Protein AF-A0A6S7F8R8-F1 (afdb_monomer)

Foldseek 3Di:
DDDDDDDDDDDDDDDDDDPPPPDPDDPVRVVVVVVVCVVVQCDDDDPPDPDGDDDDDDDDDDPVNVVVVVVVCVVVQCDDDDPPCPPGDDDDDPDQDPLLVVLLVVLCVVLVVVVQVPDPDDHDCPDPSNVSSVVSSVVCCPDVNSVVSSCVSVVND

Mean predicted aligned error: 18.73 Å

Solvent-accessible surface area (backbone atoms only — not comparable to full-atom values): 9993 Å² total; per-residue (Å²): 142,86,83,90,86,85,90,83,88,82,86,89,80,92,74,83,84,72,84,78,74,74,72,83,76,50,74,67,56,52,50,52,51,49,53,50,34,46,75,67,46,62,52,74,70,83,93,54,74,82,72,46,75,69,75,82,72,75,82,69,84,49,72,65,60,52,51,54,51,51,52,52,35,49,75,70,44,65,58,60,84,59,89,83,42,67,74,43,74,69,80,78,68,88,68,79,50,75,34,53,52,52,27,53,49,53,43,35,49,73,33,48,50,56,68,54,52,66,72,94,53,83,57,61,72,83,39,70,69,43,47,53,27,51,49,48,28,52,54,38,62,77,36,72,59,32,54,54,38,32,31,54,59,66,70,58,125

Radius of gyration: 32.41 Å; Cα contacts (8 Å, |Δi|>4): 76; chains: 1; bounding box: 80×55×67 Å

Organism: NCBI:txid217204

pLDDT: mean 79.44, std 18.04, range [30.17, 98.0]

Secondary structure (DSSP, 8-state):
--------------------------HHHHHHHHHHHHHTT-S--TTS-SSP--SPPPPPPPHHHHHHHHHHHHHTT----STTSPSP------PPPHHHHHHHHHHHHHTTHHHHT-SSPPP-TTSHHHHHHHHHHHHHHTSHHHHHHHHHHTT--

InterPro domains:
  IPR025421 Protein of unknown function DUF4148 [PF13663] (1-51)
  IPR025421 Protein of unknown function DUF4148 [PF13663] (59-87)

Structure (mmCIF, N/CA/C/O backbone):
data_AF-A0A6S7F8R8-F1
#
_entry.id   AF-A0A6S7F8R8-F1
#
loop_
_atom_site.group_PDB
_atom_site.id
_atom_site.type_symbol
_atom_site.label_atom_id
_atom_site.label_alt_id
_atom_site.label_comp_id
_atom_site.label_asym_id
_atom_site.label_entity_id
_atom_site.label_seq_id
_atom_site.pdbx_PDB_ins_code
_atom_site.Cartn_x
_atom_site.Cartn_y
_atom_site.Cartn_z
_atom_site.occupancy
_atom_site.B_iso_or_equiv
_atom_site.auth_seq_id
_atom_site.auth_comp_id
_atom_site.auth_asym_id
_atom_site.auth_atom_id
_atom_site.pdbx_PDB_model_num
ATOM 1 N N . MET A 1 1 ? 58.658 7.880 16.391 1.00 43.16 1 MET A N 1
ATOM 2 C CA . MET A 1 1 ? 58.075 7.517 15.082 1.00 43.16 1 MET A CA 1
ATOM 3 C C . MET A 1 1 ? 56.921 6.557 15.313 1.00 43.16 1 MET A C 1
ATOM 5 O O . MET A 1 1 ? 57.177 5.471 15.806 1.00 43.16 1 MET A O 1
ATOM 9 N N . ASN A 1 2 ? 55.680 6.986 15.053 1.00 30.17 2 ASN A N 1
ATOM 10 C CA . ASN A 1 2 ? 54.626 6.251 14.328 1.00 30.17 2 ASN A CA 1
ATOM 11 C C . ASN A 1 2 ? 53.300 7.034 14.360 1.00 30.17 2 ASN A C 1
ATOM 13 O O . ASN A 1 2 ? 53.092 7.882 15.219 1.00 30.17 2 ASN A O 1
ATOM 17 N N . ARG A 1 3 ? 52.506 6.843 13.304 1.00 38.03 3 ARG A N 1
ATOM 18 C CA . ARG A 1 3 ? 51.721 7.863 12.591 1.00 38.03 3 ARG A CA 1
ATOM 19 C C . ARG A 1 3 ? 50.248 7.975 13.019 1.00 38.03 3 ARG A C 1
ATOM 21 O O . ARG A 1 3 ? 49.644 7.005 13.455 1.00 38.03 3 ARG A O 1
ATOM 28 N N . LEU A 1 4 ? 49.712 9.181 12.794 1.00 43.19 4 LEU A N 1
ATOM 29 C CA . LEU A 1 4 ? 48.317 9.632 12.880 1.00 43.19 4 LEU A CA 1
ATOM 30 C C . LEU A 1 4 ? 47.308 8.738 12.143 1.00 43.19 4 LEU A C 1
ATOM 32 O O . LEU A 1 4 ? 47.563 8.327 11.011 1.00 43.19 4 LEU A O 1
ATOM 36 N N . THR A 1 5 ? 46.080 8.663 12.667 1.00 36.44 5 THR A N 1
ATOM 37 C CA . THR A 1 5 ? 44.859 8.797 11.846 1.00 36.44 5 THR A CA 1
ATOM 38 C C . THR A 1 5 ? 43.696 9.280 12.718 1.00 36.44 5 THR A C 1
ATOM 40 O O . THR A 1 5 ? 43.385 8.665 13.733 1.00 36.44 5 THR A O 1
ATOM 43 N N . LEU A 1 6 ? 43.081 10.405 12.345 1.00 39.31 6 LEU A N 1
ATOM 44 C CA . LEU A 1 6 ? 41.979 11.048 13.063 1.00 39.31 6 LEU A CA 1
ATOM 45 C C . LEU A 1 6 ? 40.748 11.004 12.150 1.00 39.31 6 LEU A C 1
ATOM 47 O O . LEU A 1 6 ? 40.767 11.551 11.050 1.00 39.31 6 LEU A O 1
ATOM 51 N N . LEU A 1 7 ? 39.719 10.282 12.594 1.00 40.94 7 LEU A N 1
ATOM 52 C CA . LEU A 1 7 ? 38.404 10.176 11.963 1.00 40.94 7 LEU A CA 1
ATOM 53 C C . LEU A 1 7 ? 37.567 11.391 12.362 1.00 40.94 7 LEU A C 1
ATOM 55 O O . LEU A 1 7 ? 37.342 11.600 13.553 1.00 40.94 7 LEU A O 1
ATOM 59 N N . ILE A 1 8 ? 37.059 12.150 11.390 1.00 41.06 8 ILE A N 1
ATOM 60 C CA . ILE A 1 8 ? 35.980 13.111 11.636 1.00 41.06 8 ILE A CA 1
ATOM 61 C C . ILE A 1 8 ? 34.822 12.825 10.681 1.00 41.06 8 ILE A C 1
ATOM 63 O O . ILE A 1 8 ? 34.968 12.764 9.463 1.00 41.06 8 ILE A O 1
ATOM 67 N N . LEU A 1 9 ? 33.682 12.617 11.327 1.00 44.72 9 LEU A N 1
ATOM 68 C CA . LEU A 1 9 ? 32.329 12.428 10.836 1.00 44.72 9 LEU A CA 1
ATOM 69 C C . LEU A 1 9 ? 31.712 13.790 10.455 1.00 44.72 9 LEU A C 1
ATOM 71 O O . LEU A 1 9 ? 31.823 14.729 11.238 1.00 44.72 9 LEU A O 1
ATOM 75 N N . ALA A 1 10 ? 30.994 13.891 9.335 1.00 41.66 10 ALA A N 1
ATOM 76 C CA . ALA A 1 10 ? 29.973 14.929 9.106 1.00 41.66 10 ALA A CA 1
ATOM 77 C C . ALA A 1 10 ? 29.017 14.428 8.006 1.00 41.66 10 ALA A C 1
ATOM 79 O O . ALA A 1 10 ? 29.446 14.176 6.886 1.00 41.66 10 ALA A O 1
ATOM 80 N N . VAL A 1 11 ? 27.818 13.947 8.354 1.00 41.78 11 VAL A N 1
ATOM 81 C CA . VAL A 1 11 ? 26.541 14.692 8.446 1.00 41.78 11 VAL A CA 1
ATOM 82 C C . VAL A 1 11 ? 26.151 15.354 7.121 1.00 41.78 11 VAL A C 1
ATOM 84 O O . VAL A 1 11 ? 26.699 16.375 6.721 1.00 41.78 11 VAL A O 1
ATOM 87 N N . SER A 1 12 ? 25.157 14.750 6.472 1.00 40.25 12 SER A N 1
ATOM 88 C CA . SER A 1 12 ? 24.544 15.196 5.223 1.00 40.25 12 SER A CA 1
ATOM 89 C C . SER A 1 12 ? 23.429 16.212 5.492 1.00 40.25 12 SER A C 1
ATOM 91 O O . SER A 1 12 ? 22.502 15.920 6.247 1.00 40.25 12 SER A O 1
ATOM 93 N N . VAL A 1 13 ? 23.468 17.363 4.818 1.00 48.53 13 VAL A N 1
ATOM 94 C CA . VAL A 1 13 ? 22.322 18.274 4.660 1.00 48.53 13 VAL A CA 1
ATOM 95 C C . VAL A 1 13 ? 21.875 18.213 3.200 1.00 48.53 13 VAL A C 1
ATOM 97 O O . VAL A 1 13 ? 22.684 18.387 2.291 1.00 48.53 13 VAL A O 1
ATOM 100 N N . ALA A 1 14 ? 20.592 17.927 2.976 1.00 55.06 14 ALA A N 1
ATOM 101 C CA . ALA A 1 14 ? 19.966 17.949 1.658 1.0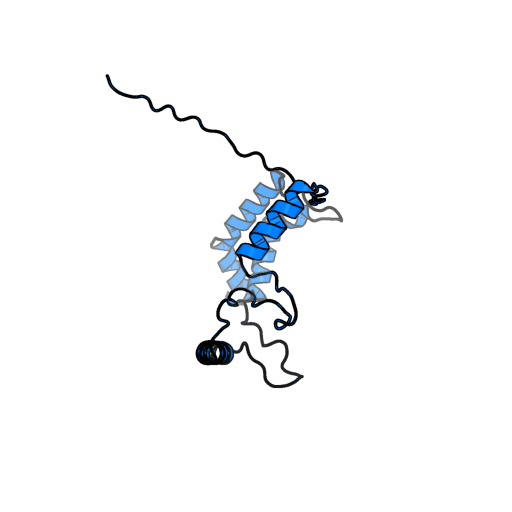0 55.06 14 ALA A CA 1
ATOM 102 C C . ALA A 1 14 ? 19.709 19.400 1.218 1.00 55.06 14 ALA A C 1
ATOM 104 O O . ALA A 1 14 ? 19.093 20.164 1.959 1.00 55.06 14 ALA A O 1
ATOM 105 N N . ALA A 1 15 ? 20.143 19.765 0.010 1.00 44.38 15 ALA A N 1
ATOM 106 C CA . ALA A 1 15 ? 19.847 21.052 -0.614 1.00 44.38 15 ALA A CA 1
ATOM 107 C C . ALA A 1 15 ? 19.152 20.838 -1.966 1.00 44.38 15 ALA A C 1
ATOM 109 O O . ALA A 1 15 ? 19.554 19.991 -2.764 1.00 44.38 15 ALA A O 1
ATOM 110 N N . ALA A 1 16 ? 18.082 21.605 -2.169 1.00 47.22 16 ALA A N 1
ATOM 111 C CA . ALA A 1 16 ? 17.273 21.685 -3.376 1.00 47.22 16 ALA A CA 1
ATOM 112 C C . ALA A 1 16 ? 18.129 21.855 -4.641 1.00 47.22 16 ALA A C 1
ATOM 114 O O . ALA A 1 16 ? 19.092 22.617 -4.636 1.00 47.22 16 ALA A O 1
ATOM 115 N N . ALA A 1 17 ? 17.759 21.171 -5.727 1.00 44.34 17 ALA A N 1
ATOM 116 C CA . ALA A 1 17 ? 18.412 21.331 -7.021 1.00 44.34 17 ALA A CA 1
ATOM 117 C C . ALA A 1 17 ? 18.083 22.720 -7.604 1.00 44.34 17 ALA A C 1
ATOM 119 O O . ALA A 1 17 ? 16.914 22.971 -7.914 1.00 44.34 17 ALA A O 1
ATOM 120 N N . PRO A 1 18 ? 19.059 23.630 -7.773 1.00 46.09 18 PRO A N 1
ATOM 121 C CA . PRO A 1 18 ? 18.832 24.827 -8.563 1.00 46.09 18 PRO A CA 1
ATOM 122 C C . PRO A 1 18 ? 18.714 24.428 -10.038 1.00 46.09 18 PRO A C 1
ATOM 124 O O . PRO A 1 18 ? 19.455 23.572 -10.527 1.00 46.09 18 PRO A O 1
ATOM 127 N N . ALA A 1 19 ? 17.792 25.063 -10.763 1.00 49.19 19 ALA A N 1
ATOM 128 C CA . ALA A 1 19 ? 17.838 25.075 -12.218 1.00 49.19 19 ALA A CA 1
ATOM 129 C C . ALA A 1 19 ? 19.204 25.645 -12.623 1.00 49.19 19 ALA A C 1
ATOM 131 O O . ALA A 1 19 ? 19.494 26.810 -12.353 1.00 49.19 19 ALA A O 1
ATOM 132 N N . VAL A 1 20 ? 20.060 24.801 -13.203 1.00 48.78 20 VAL A N 1
ATOM 133 C CA . VAL A 1 20 ? 21.398 25.186 -13.656 1.00 48.78 20 VAL A CA 1
ATOM 134 C C . VAL A 1 20 ? 21.227 26.126 -14.845 1.00 48.78 20 VAL A C 1
ATOM 136 O O . VAL A 1 20 ? 21.161 25.706 -15.997 1.00 48.78 20 VAL A O 1
ATOM 139 N N . GLN A 1 21 ? 21.122 27.420 -14.562 1.00 50.84 21 GLN A N 1
ATOM 140 C CA . GLN A 1 21 ? 21.523 28.441 -15.514 1.00 50.84 21 GLN A CA 1
ATOM 141 C C . GLN A 1 21 ? 23.027 28.250 -15.686 1.00 50.84 21 GLN A C 1
ATOM 143 O O . GLN A 1 21 ? 23.801 28.600 -14.799 1.00 50.84 21 GLN A O 1
ATOM 148 N N . ALA A 1 22 ? 23.432 27.578 -16.767 1.00 60.97 22 ALA A N 1
ATOM 149 C CA . ALA A 1 22 ? 24.843 27.410 -17.071 1.00 60.97 22 ALA A CA 1
ATOM 150 C C . ALA A 1 22 ? 25.466 28.807 -17.160 1.00 60.97 22 ALA A C 1
ATOM 152 O O . ALA A 1 22 ? 25.036 29.623 -17.978 1.00 60.97 22 ALA A O 1
ATOM 153 N N . GLU A 1 23 ? 26.427 29.094 -16.281 1.00 73.44 23 GLU A N 1
ATOM 154 C CA . GLU A 1 23 ? 27.176 30.346 -16.320 1.00 73.44 23 GLU A CA 1
ATOM 155 C C . GLU A 1 23 ? 27.721 30.569 -17.740 1.00 73.44 23 GLU A C 1
ATOM 157 O O . GLU A 1 23 ? 28.151 29.607 -18.394 1.00 73.44 23 GLU A O 1
ATOM 162 N N . PRO A 1 24 ? 27.691 31.809 -18.260 1.00 79.00 24 PRO A N 1
ATOM 163 C CA . PRO A 1 24 ? 28.190 32.079 -19.598 1.00 79.00 24 PRO A CA 1
ATOM 164 C C . PRO A 1 24 ? 29.679 31.723 -19.655 1.00 79.00 24 PRO A C 1
ATOM 166 O O . PRO A 1 24 ? 30.502 32.340 -18.977 1.00 79.00 24 PRO A O 1
ATOM 169 N N . LYS A 1 25 ? 30.020 30.715 -20.468 1.00 83.62 25 LYS A N 1
ATOM 170 C CA . LYS A 1 25 ? 31.404 30.264 -20.641 1.00 83.62 25 LYS A CA 1
ATOM 171 C C . LYS A 1 25 ? 32.279 31.435 -21.077 1.00 83.62 25 LYS A C 1
ATOM 173 O O . LYS A 1 25 ? 31.937 32.181 -21.999 1.00 83.62 25 LYS A O 1
ATOM 178 N N . THR A 1 26 ? 33.433 31.583 -20.438 1.00 90.06 26 THR A N 1
AT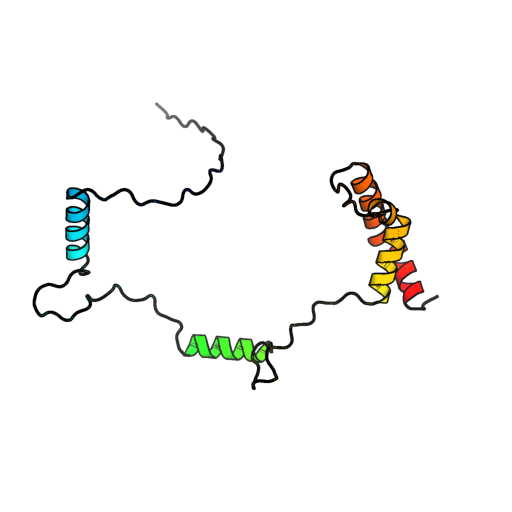OM 179 C CA . THR A 1 26 ? 34.408 32.596 -20.846 1.00 90.06 26 THR A CA 1
ATOM 180 C C . THR A 1 26 ? 35.040 32.204 -22.181 1.00 90.06 26 THR A C 1
ATOM 182 O O . THR A 1 26 ? 35.108 31.027 -22.540 1.00 90.06 26 THR A O 1
ATOM 185 N N . ARG A 1 27 ? 35.537 33.189 -22.941 1.00 87.94 27 ARG A N 1
ATOM 186 C CA . ARG A 1 27 ? 36.185 32.929 -24.240 1.00 87.94 27 ARG A CA 1
ATOM 187 C C . ARG A 1 27 ? 37.319 31.910 -24.134 1.00 87.94 27 ARG A C 1
ATOM 189 O O . ARG A 1 27 ? 37.458 31.069 -25.012 1.00 87.94 27 ARG A O 1
ATOM 196 N N . GLU A 1 28 ? 38.090 31.960 -23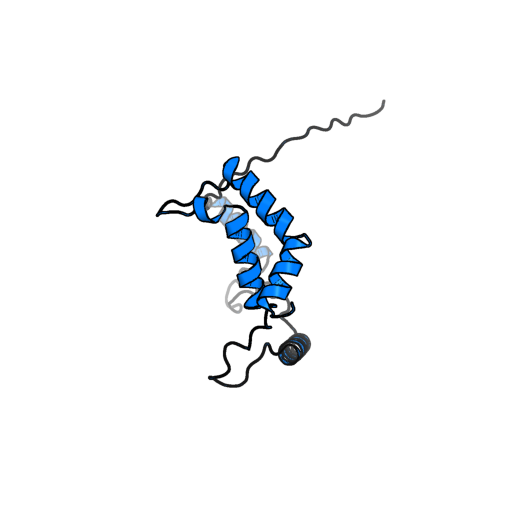.053 1.00 91.38 28 GLU A N 1
ATOM 197 C CA . GLU A 1 28 ? 39.178 31.010 -22.812 1.00 91.38 28 GLU A CA 1
ATOM 198 C C . GLU A 1 28 ? 38.660 29.588 -22.563 1.00 91.38 28 GLU A C 1
ATOM 200 O O . GLU A 1 28 ? 39.201 28.638 -23.122 1.00 91.38 28 GLU A O 1
ATOM 205 N N . GLN A 1 29 ? 37.556 29.425 -21.826 1.00 84.69 29 GLN A N 1
ATOM 206 C CA . GLN A 1 29 ? 36.928 28.113 -21.625 1.00 84.69 29 GLN A CA 1
ATOM 207 C C . GLN A 1 29 ? 36.425 27.513 -22.942 1.00 84.69 29 GLN A C 1
ATOM 209 O O . GLN A 1 29 ? 36.653 26.335 -23.204 1.00 84.69 29 GLN A O 1
ATOM 214 N N . VAL A 1 30 ? 35.805 28.330 -23.799 1.00 88.56 30 VAL A N 1
ATOM 215 C CA . VAL A 1 30 ? 35.335 27.887 -25.122 1.00 88.56 30 VAL A CA 1
ATOM 216 C C . VAL A 1 30 ? 36.505 27.456 -26.011 1.00 88.56 30 VAL A C 1
ATOM 218 O O . VAL A 1 30 ? 36.397 26.468 -26.732 1.00 88.56 30 VAL A O 1
ATOM 221 N N . ARG A 1 31 ? 37.646 28.156 -25.954 1.00 90.12 31 ARG A N 1
ATOM 222 C CA . ARG A 1 31 ? 38.854 27.773 -26.708 1.00 90.12 31 ARG A CA 1
ATOM 223 C C . ARG A 1 31 ? 39.430 26.453 -26.214 1.00 90.12 31 ARG A C 1
ATOM 225 O O . ARG A 1 31 ? 39.806 25.622 -27.035 1.00 90.12 31 ARG A O 1
ATOM 232 N N . LEU A 1 32 ? 39.462 26.251 -24.899 1.00 89.56 32 LEU A N 1
ATOM 233 C CA . LEU A 1 32 ? 39.948 25.010 -24.305 1.00 89.56 32 LEU A CA 1
ATOM 234 C C . LEU A 1 32 ? 39.070 23.817 -24.706 1.00 89.56 32 LEU A C 1
ATOM 236 O O . LEU A 1 32 ? 39.583 22.779 -25.110 1.00 89.56 32 LEU A O 1
ATOM 240 N N . GLU A 1 33 ? 37.751 23.987 -24.643 1.00 86.38 33 GLU A N 1
ATOM 241 C CA . GLU A 1 33 ? 36.773 22.975 -25.047 1.00 86.38 33 GLU A CA 1
ATOM 242 C C . GLU A 1 33 ? 36.856 22.671 -26.545 1.00 86.38 33 GLU A C 1
ATOM 244 O O . GLU A 1 33 ? 36.780 21.513 -26.951 1.00 86.38 33 GLU A O 1
ATOM 249 N N . LEU A 1 34 ? 37.081 23.693 -27.373 1.00 87.75 34 LEU A N 1
ATOM 250 C CA . LEU A 1 34 ? 37.282 23.508 -28.802 1.00 87.75 34 LEU A CA 1
ATOM 251 C C . LEU A 1 34 ? 38.552 22.690 -29.089 1.00 87.75 34 LEU A C 1
ATOM 253 O O . LEU A 1 34 ? 38.501 21.762 -29.889 1.00 87.75 34 LEU A O 1
ATOM 257 N N . GLU A 1 35 ? 39.675 22.986 -28.431 1.00 88.06 35 GLU A N 1
ATOM 258 C CA . GLU A 1 35 ? 40.906 22.187 -28.552 1.00 88.06 35 GLU A CA 1
ATOM 259 C C . GLU A 1 35 ? 40.717 20.748 -28.055 1.00 88.06 35 GLU A C 1
ATOM 261 O O . GLU A 1 35 ? 41.180 19.798 -28.687 1.00 88.06 35 GLU A O 1
ATOM 266 N N . GLN A 1 36 ? 39.969 20.556 -26.967 1.00 85.62 36 GLN A N 1
ATOM 267 C CA . GLN A 1 36 ? 39.598 19.225 -26.489 1.00 85.62 36 GLN A CA 1
ATOM 268 C C . GLN A 1 36 ? 38.750 18.464 -27.515 1.00 85.62 36 GLN A C 1
ATOM 270 O O . GLN A 1 36 ? 39.033 17.301 -27.792 1.00 85.62 36 GLN A O 1
ATOM 275 N N . ALA A 1 37 ? 37.748 19.109 -28.116 1.00 82.44 37 ALA A N 1
ATOM 276 C CA . ALA A 1 37 ? 36.873 18.495 -29.111 1.00 82.44 37 ALA A CA 1
ATOM 277 C C . ALA A 1 37 ? 37.621 18.133 -30.403 1.00 82.44 37 ALA A C 1
ATOM 279 O O . ALA A 1 37 ? 37.387 17.067 -30.973 1.00 82.44 37 ALA A O 1
ATOM 280 N N . LYS A 1 38 ? 38.563 18.982 -30.833 1.00 82.56 38 LYS A N 1
ATOM 281 C CA . LYS A 1 38 ? 39.464 18.704 -31.961 1.00 82.56 38 LYS A CA 1
ATOM 282 C C . LYS A 1 38 ? 40.347 17.488 -31.683 1.00 82.56 38 LYS A C 1
ATOM 284 O O . LYS A 1 38 ? 40.396 16.578 -32.504 1.00 82.56 38 LYS A O 1
ATOM 289 N N . ASN A 1 39 ? 40.972 17.426 -30.504 1.00 81.81 39 ASN A N 1
ATOM 290 C CA . ASN A 1 39 ? 41.771 16.268 -30.082 1.00 81.81 39 ASN A CA 1
ATOM 291 C C . ASN A 1 39 ? 40.931 14.990 -29.942 1.00 81.81 39 ASN A C 1
ATOM 293 O O . ASN A 1 39 ? 41.427 13.894 -30.186 1.00 81.81 39 ASN A O 1
ATOM 297 N N . ALA A 1 40 ? 39.656 15.124 -29.574 1.00 78.88 40 ALA A N 1
ATOM 298 C CA . ALA A 1 40 ? 38.709 14.018 -29.490 1.00 78.88 40 ALA A CA 1
ATOM 299 C C . ALA A 1 40 ? 38.143 13.580 -30.856 1.00 78.88 40 ALA A C 1
ATOM 301 O O . ALA A 1 40 ? 37.320 12.667 -30.896 1.00 78.88 40 ALA A O 1
ATOM 302 N N . GLY A 1 41 ? 38.536 14.222 -31.965 1.00 76.00 41 GLY A N 1
ATOM 303 C CA . GLY A 1 41 ? 38.018 13.919 -33.304 1.00 76.00 41 GLY A CA 1
ATOM 304 C C . GLY A 1 41 ? 36.542 14.288 -33.503 1.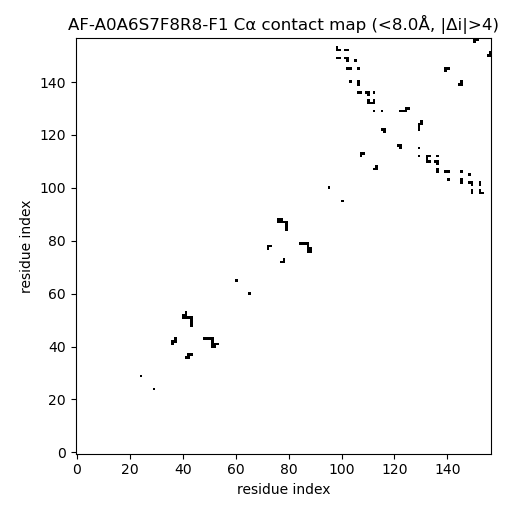00 76.00 41 GLY A C 1
ATOM 305 O O . GLY A 1 41 ? 35.917 13.838 -34.458 1.00 76.00 41 GLY A O 1
ATOM 306 N N . LEU A 1 42 ? 35.974 15.108 -32.612 1.00 76.62 42 LEU A N 1
ATOM 307 C CA . LEU A 1 42 ? 34.574 15.549 -32.652 1.00 76.62 42 LEU A CA 1
ATOM 308 C C . LEU A 1 42 ? 34.363 16.782 -33.547 1.00 76.62 42 LEU A C 1
ATOM 310 O O . LEU A 1 42 ? 33.237 17.252 -33.686 1.00 76.62 42 LEU A O 1
ATOM 314 N N . VAL A 1 43 ? 35.434 17.325 -34.130 1.00 73.62 43 VAL A N 1
ATOM 315 C CA . VAL A 1 43 ? 35.416 18.490 -35.024 1.00 73.62 43 VAL A CA 1
ATOM 316 C C . VAL A 1 43 ? 36.064 18.090 -36.347 1.00 73.62 43 VAL A C 1
ATOM 318 O O . VAL A 1 43 ? 37.218 17.666 -36.355 1.00 73.62 43 VAL A O 1
ATOM 321 N N . THR A 1 44 ? 35.338 18.224 -37.458 1.00 71.00 44 THR A N 1
ATOM 322 C CA . THR A 1 44 ? 35.874 18.018 -38.813 1.00 71.00 44 THR A CA 1
ATOM 323 C C . THR A 1 44 ? 36.372 19.337 -39.411 1.00 71.00 44 THR A C 1
ATOM 325 O O . THR A 1 44 ? 35.925 20.419 -39.023 1.00 71.00 44 THR A O 1
ATOM 328 N N . TYR A 1 45 ? 37.315 19.258 -40.354 1.00 72.44 45 TYR A N 1
ATOM 329 C CA . TYR A 1 45 ? 37.863 20.410 -41.077 1.00 72.44 45 TYR A CA 1
ATOM 330 C C . TYR A 1 45 ? 37.829 20.165 -42.590 1.00 72.44 45 TYR A C 1
ATOM 332 O O . TYR A 1 45 ? 38.134 19.064 -43.045 1.00 72.44 45 TYR A O 1
ATOM 340 N N . GLY A 1 46 ? 37.536 21.206 -43.374 1.00 71.62 46 GLY A N 1
ATOM 341 C CA . GLY A 1 46 ? 37.516 21.122 -44.841 1.00 71.62 46 GLY A CA 1
ATOM 342 C C . GLY A 1 46 ? 36.343 20.297 -45.387 1.00 71.62 46 GLY A C 1
ATOM 343 O O . GLY A 1 46 ? 35.274 20.281 -44.790 1.00 71.62 46 GLY A O 1
ATOM 344 N N . GLU A 1 47 ? 36.549 19.618 -46.520 1.00 63.69 47 GLU A N 1
ATOM 345 C CA . GLU A 1 47 ? 35.545 18.795 -47.233 1.00 63.69 47 GLU A CA 1
ATOM 346 C C . GLU A 1 47 ? 35.345 17.387 -46.627 1.00 63.69 47 GLU A C 1
ATOM 348 O O . GLU A 1 47 ? 34.780 16.505 -47.267 1.00 63.69 47 GLU A O 1
ATOM 353 N N . GLN A 1 48 ? 35.846 17.122 -45.415 1.00 65.00 48 GLN A N 1
ATOM 354 C CA . GLN A 1 48 ? 35.648 15.819 -44.773 1.00 65.00 48 GLN A CA 1
ATOM 355 C C . GLN A 1 48 ? 34.182 15.615 -44.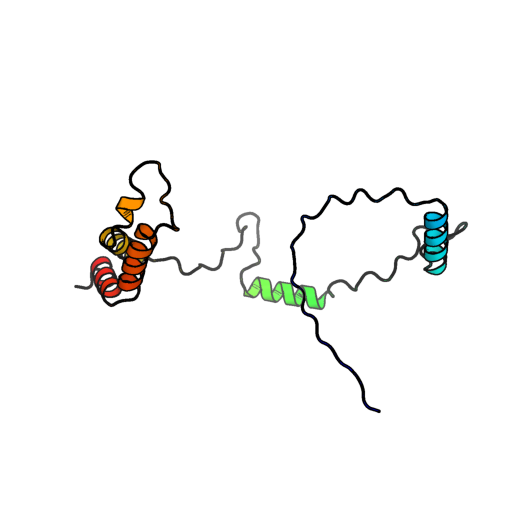365 1.00 65.00 48 GLN A C 1
ATOM 357 O O . GLN A 1 48 ? 33.537 16.550 -43.886 1.00 65.00 48 GLN A O 1
ATOM 362 N N . ASP A 1 49 ? 33.694 14.379 -44.532 1.00 67.75 49 ASP A N 1
ATOM 363 C CA . ASP A 1 49 ? 32.302 13.977 -44.311 1.00 67.75 49 ASP A CA 1
ATOM 364 C C . ASP A 1 49 ? 31.723 14.533 -43.000 1.00 67.75 49 ASP A C 1
ATOM 366 O O . ASP A 1 49 ? 32.255 14.328 -41.905 1.00 67.75 49 ASP A O 1
ATOM 370 N N . TYR A 1 50 ? 30.605 15.249 -43.129 1.00 59.81 50 TYR A N 1
ATOM 371 C CA . TYR A 1 50 ? 29.791 15.729 -42.019 1.00 59.81 50 TYR A CA 1
ATOM 372 C C . TYR A 1 50 ? 28.602 14.781 -41.830 1.00 59.81 50 TYR A C 1
ATOM 374 O O . TYR A 1 50 ? 27.911 14.482 -42.810 1.00 59.81 50 TYR A O 1
ATOM 382 N N . PRO A 1 51 ? 28.288 14.346 -40.595 1.00 63.69 51 PRO A N 1
ATOM 383 C CA . PRO A 1 51 ? 28.826 14.800 -39.303 1.00 63.69 51 PRO A CA 1
ATOM 384 C C . PRO A 1 51 ? 30.128 14.093 -38.855 1.00 63.69 51 PRO A C 1
ATOM 386 O O . PRO A 1 51 ? 30.426 13.008 -39.349 1.00 63.69 51 PRO A O 1
ATOM 389 N N . PRO A 1 52 ? 30.877 14.660 -37.876 1.00 65.31 52 PRO A N 1
ATOM 390 C CA . PRO A 1 52 ? 32.028 13.991 -37.254 1.00 65.31 52 PRO A CA 1
ATOM 391 C C . PRO A 1 52 ? 31.661 12.584 -36.776 1.00 65.31 52 PRO A C 1
ATOM 393 O O . PRO A 1 52 ? 30.554 12.369 -36.275 1.00 65.31 52 PRO A O 1
ATOM 396 N N . ALA A 1 53 ? 32.600 11.639 -36.878 1.00 66.19 53 ALA A N 1
ATOM 397 C CA . ALA A 1 53 ? 32.434 10.292 -36.346 1.00 66.19 53 ALA A CA 1
ATOM 398 C C . ALA A 1 53 ? 32.201 10.363 -34.827 1.00 66.19 53 ALA A C 1
ATOM 400 O O . ALA A 1 53 ? 33.123 10.531 -34.031 1.00 66.19 53 ALA A O 1
ATOM 401 N N . ILE A 1 54 ? 30.936 10.277 -34.425 1.00 63.25 54 ILE A N 1
ATOM 402 C CA . ILE A 1 54 ? 30.528 10.264 -33.023 1.00 63.25 54 ILE A CA 1
ATOM 403 C C . ILE A 1 54 ? 31.115 8.991 -32.395 1.00 63.25 54 ILE A C 1
ATOM 405 O O . ILE A 1 54 ? 31.074 7.926 -33.015 1.00 63.25 54 ILE A O 1
ATOM 409 N N . ALA A 1 55 ? 31.662 9.098 -31.177 1.00 62.47 55 ALA A N 1
ATOM 410 C CA . ALA A 1 55 ? 32.143 7.961 -30.386 1.00 62.47 55 ALA A CA 1
ATOM 411 C C . ALA A 1 55 ? 31.171 6.767 -30.486 1.00 62.47 55 ALA A C 1
ATOM 413 O O . ALA A 1 55 ? 29.957 6.998 -30.521 1.00 62.47 55 ALA A O 1
ATOM 414 N N . PRO A 1 56 ? 31.663 5.510 -30.531 1.00 59.44 56 PRO A N 1
ATOM 415 C CA . PRO A 1 56 ? 30.831 4.359 -30.854 1.00 59.44 56 PRO A CA 1
ATOM 416 C C . PRO A 1 56 ? 29.601 4.339 -29.952 1.00 59.44 56 PRO A C 1
ATOM 418 O O . PRO A 1 56 ? 29.701 4.236 -28.725 1.00 59.44 56 PRO A O 1
ATOM 421 N N . VAL A 1 57 ? 28.434 4.478 -30.585 1.00 63.56 57 VAL A N 1
ATOM 422 C CA . VAL A 1 57 ? 27.128 4.292 -29.959 1.00 63.56 57 VAL A CA 1
ATOM 423 C C . VAL A 1 57 ? 27.216 2.994 -29.168 1.00 63.56 57 VAL A C 1
ATOM 425 O O . VAL A 1 57 ? 27.632 1.972 -29.721 1.00 63.56 57 VAL A O 1
ATOM 428 N N . ARG A 1 58 ? 26.889 3.030 -27.867 1.00 67.56 58 ARG A N 1
ATOM 429 C CA . ARG A 1 58 ? 26.849 1.806 -27.052 1.00 67.56 58 ARG A CA 1
ATOM 430 C C . ARG A 1 58 ? 26.094 0.749 -27.856 1.00 67.56 58 ARG A C 1
ATOM 432 O O . ARG A 1 58 ? 25.019 1.085 -28.362 1.00 67.56 58 ARG A O 1
ATOM 439 N N . PRO A 1 59 ? 26.632 -0.472 -28.014 1.00 76.19 59 PRO A N 1
ATOM 440 C CA . PRO A 1 59 ? 25.979 -1.464 -28.846 1.00 76.19 59 PRO A CA 1
ATOM 441 C C . PRO A 1 59 ? 24.545 -1.633 -28.348 1.00 76.19 59 PRO A C 1
ATOM 443 O O . PRO A 1 59 ? 24.309 -1.915 -27.171 1.00 76.19 59 PRO A O 1
ATOM 446 N N . GLY A 1 60 ? 23.587 -1.368 -29.237 1.00 81.88 60 GLY A N 1
ATOM 447 C CA . GLY A 1 60 ? 22.180 -1.627 -28.968 1.00 81.88 60 GLY A CA 1
ATOM 448 C C . GLY A 1 60 ? 21.946 -3.121 -28.748 1.00 81.88 60 GLY A C 1
ATOM 449 O O . GLY A 1 60 ? 22.839 -3.948 -28.952 1.00 81.88 60 GLY A O 1
ATOM 450 N N . LYS A 1 61 ? 20.724 -3.488 -28.350 1.00 87.69 61 LYS A N 1
ATOM 451 C CA . LYS A 1 61 ? 20.368 -4.903 -28.206 1.00 87.69 61 LYS A CA 1
ATOM 452 C C . LYS A 1 61 ? 20.600 -5.635 -29.529 1.00 87.69 61 LYS A C 1
ATOM 454 O O . LYS A 1 61 ? 20.187 -5.164 -30.591 1.00 87.69 61 LYS A O 1
ATOM 459 N N . THR A 1 62 ? 21.239 -6.798 -29.468 1.00 92.44 62 THR A N 1
ATOM 460 C CA . THR A 1 62 ? 21.376 -7.660 -30.645 1.00 92.44 62 THR A CA 1
ATOM 461 C C . THR A 1 62 ? 20.011 -8.229 -31.025 1.00 92.44 62 THR A C 1
ATOM 463 O O . THR A 1 62 ? 19.115 -8.356 -30.189 1.00 92.44 62 THR A O 1
ATOM 466 N N . ARG A 1 63 ? 19.840 -8.632 -32.289 1.00 93.38 63 ARG A N 1
ATOM 467 C CA . ARG A 1 63 ? 18.602 -9.295 -32.734 1.00 93.38 63 ARG A CA 1
ATOM 468 C C . ARG A 1 63 ? 18.257 -10.518 -31.879 1.00 93.38 63 ARG A C 1
ATOM 470 O O . ARG A 1 63 ? 17.086 -10.728 -31.588 1.00 93.38 63 ARG A O 1
ATOM 477 N N . ALA A 1 64 ? 19.269 -11.275 -31.449 1.00 95.06 64 ALA A N 1
ATOM 478 C CA . ALA A 1 64 ? 19.094 -12.418 -30.555 1.00 95.06 64 ALA A CA 1
ATOM 479 C C . ALA A 1 64 ? 18.518 -11.990 -29.196 1.00 95.06 64 ALA A C 1
ATOM 481 O O . ALA A 1 64 ? 17.516 -12.538 -28.753 1.00 95.06 64 ALA A O 1
ATOM 482 N N . GLN A 1 65 ? 19.069 -10.937 -28.584 1.00 92.06 65 GLN A N 1
ATOM 483 C CA . GLN A 1 65 ? 18.562 -10.408 -27.313 1.00 92.06 65 GLN A CA 1
ATOM 484 C C . GLN A 1 65 ? 17.112 -9.917 -27.421 1.00 92.06 65 GLN A C 1
ATOM 486 O O . GLN A 1 65 ? 16.317 -10.148 -26.511 1.00 92.06 65 GLN A O 1
ATOM 491 N N . VAL A 1 66 ? 16.758 -9.266 -28.535 1.00 94.56 66 VAL A N 1
ATOM 492 C CA . VAL A 1 66 ? 15.379 -8.822 -28.790 1.00 94.56 66 VAL A CA 1
ATOM 493 C C . VAL A 1 66 ? 14.442 -10.017 -28.989 1.00 94.56 66 VAL A C 1
ATOM 495 O O . VAL A 1 66 ? 13.330 -10.007 -28.465 1.00 94.56 66 VAL A O 1
ATOM 498 N N . ALA A 1 67 ? 14.878 -11.060 -29.700 1.00 95.69 67 ALA A N 1
ATOM 499 C CA . ALA A 1 67 ? 14.088 -12.275 -29.899 1.00 95.69 67 ALA A CA 1
ATOM 500 C C . ALA A 1 67 ? 13.819 -13.009 -28.574 1.00 95.69 67 ALA A C 1
ATOM 502 O O . ALA A 1 67 ? 12.675 -13.382 -28.309 1.00 95.69 67 ALA A O 1
ATOM 503 N N . ASP A 1 68 ? 14.832 -13.138 -27.715 1.00 95.56 68 ASP A N 1
ATOM 504 C CA . ASP A 1 68 ? 14.697 -13.761 -26.395 1.00 95.56 68 ASP A CA 1
ATOM 505 C C . ASP A 1 68 ? 13.733 -12.982 -25.493 1.00 95.56 68 ASP A C 1
ATOM 507 O O . ASP A 1 68 ? 12.891 -13.556 -24.800 1.00 95.56 68 ASP A O 1
ATOM 511 N N . GLU A 1 69 ? 13.839 -11.653 -25.488 1.00 93.25 69 GLU A N 1
ATOM 512 C CA . GLU A 1 69 ? 12.938 -10.782 -24.734 1.00 93.25 69 GLU A CA 1
ATOM 513 C C . GLU A 1 69 ? 11.501 -10.878 -25.236 1.00 93.25 69 GLU A C 1
ATOM 515 O O . GLU A 1 69 ? 10.581 -11.022 -24.431 1.00 93.25 69 GLU A O 1
ATOM 520 N N . LEU A 1 70 ? 11.316 -10.888 -26.555 1.00 93.06 70 LEU A N 1
ATOM 521 C CA . LEU A 1 70 ? 10.010 -11.068 -27.164 1.00 93.06 70 LEU A CA 1
ATOM 522 C C . LEU A 1 70 ? 9.413 -12.439 -26.812 1.00 93.06 70 LEU A C 1
ATOM 524 O O . LEU A 1 70 ? 8.235 -12.520 -26.471 1.00 93.06 70 LEU A O 1
ATOM 528 N N . GLN A 1 71 ? 10.204 -13.514 -26.851 1.00 93.69 71 GLN A N 1
ATOM 529 C CA . GLN A 1 71 ? 9.747 -14.849 -26.458 1.00 93.69 71 GLN A CA 1
ATOM 530 C C . GLN A 1 71 ? 9.319 -14.886 -24.986 1.00 93.69 71 GLN A C 1
ATOM 532 O O . GLN A 1 71 ? 8.248 -15.410 -24.675 1.00 93.69 71 GLN A O 1
ATOM 537 N N . ARG A 1 72 ? 10.107 -14.286 -24.084 1.00 92.50 72 ARG A N 1
ATOM 538 C CA . ARG A 1 72 ? 9.746 -14.162 -22.662 1.00 92.50 72 ARG A CA 1
ATOM 539 C C . ARG A 1 72 ? 8.458 -13.366 -22.466 1.00 92.50 72 ARG A C 1
ATOM 541 O O . ARG A 1 72 ? 7.598 -13.793 -21.704 1.00 92.50 72 ARG A O 1
ATOM 548 N N . ALA A 1 73 ? 8.301 -12.245 -23.166 1.00 88.06 73 ALA A N 1
ATOM 549 C CA . ALA A 1 73 ? 7.113 -11.404 -23.066 1.00 88.06 73 ALA A CA 1
ATOM 550 C C . ALA A 1 73 ? 5.850 -12.129 -23.561 1.00 88.06 73 ALA A C 1
ATOM 552 O O . ALA A 1 73 ? 4.805 -12.044 -22.917 1.00 88.06 73 ALA A O 1
ATOM 553 N N . LYS A 1 74 ? 5.953 -12.901 -24.652 1.00 86.94 74 LYS A N 1
ATOM 554 C CA . LYS A 1 74 ? 4.864 -13.767 -25.132 1.00 86.94 74 LYS A CA 1
ATOM 555 C C . LYS A 1 74 ? 4.504 -14.844 -24.110 1.00 86.94 74 LYS A C 1
ATOM 557 O O . LYS A 1 74 ? 3.330 -15.012 -23.804 1.00 86.94 74 LYS A O 1
ATOM 562 N N . ALA A 1 75 ? 5.501 -15.534 -23.553 1.00 86.25 75 ALA A N 1
ATOM 563 C CA . ALA A 1 75 ? 5.282 -16.564 -22.535 1.00 86.25 75 ALA A CA 1
ATOM 564 C C . ALA A 1 75 ? 4.635 -16.001 -21.257 1.00 86.25 75 ALA A C 1
ATOM 566 O O . ALA A 1 75 ? 3.834 -16.676 -20.620 1.00 86.25 75 ALA A O 1
ATOM 567 N N . ALA A 1 76 ? 4.949 -14.752 -20.906 1.00 83.38 76 ALA A N 1
ATOM 568 C CA . ALA A 1 76 ? 4.354 -14.041 -19.779 1.00 83.38 76 ALA A CA 1
ATOM 569 C C . ALA A 1 76 ? 2.971 -13.426 -20.081 1.00 83.38 76 ALA A C 1
ATOM 571 O O . ALA A 1 76 ? 2.390 -12.802 -19.196 1.00 83.38 76 ALA A O 1
ATOM 572 N N . GLY A 1 77 ? 2.447 -13.553 -21.308 1.00 83.75 77 GLY A N 1
ATOM 573 C CA . GLY A 1 77 ? 1.167 -12.951 -21.703 1.00 83.75 77 GLY A CA 1
ATOM 574 C C . GLY A 1 77 ? 1.187 -11.418 -21.782 1.00 83.75 77 GLY A C 1
ATOM 575 O O . GLY A 1 77 ? 0.135 -10.789 -21.759 1.00 83.75 77 GLY A O 1
ATOM 576 N N . LEU A 1 78 ? 2.374 -10.808 -21.869 1.00 82.75 78 LEU A N 1
ATOM 577 C CA . LEU A 1 78 ? 2.558 -9.351 -21.931 1.00 82.75 78 LEU A CA 1
ATOM 578 C C . LEU A 1 78 ? 2.456 -8.789 -23.359 1.00 82.75 78 LEU A C 1
ATOM 580 O O . LEU A 1 78 ? 2.520 -7.577 -23.545 1.00 82.75 78 LEU A O 1
ATOM 584 N N . VAL A 1 79 ? 2.336 -9.658 -24.366 1.00 82.81 79 VAL A N 1
ATOM 585 C CA . VAL A 1 79 ? 2.212 -9.288 -25.782 1.00 82.81 79 VAL A CA 1
ATOM 586 C C . VAL A 1 79 ? 0.811 -9.638 -26.259 1.00 82.81 79 VAL A C 1
ATOM 588 O O . VAL A 1 79 ? 0.382 -10.780 -26.106 1.00 82.81 79 VAL A O 1
ATOM 591 N N . THR A 1 80 ? 0.123 -8.671 -26.859 1.00 77.88 80 THR A N 1
ATOM 592 C CA . THR A 1 80 ? -1.218 -8.844 -27.426 1.00 77.88 80 THR A CA 1
ATOM 593 C C . THR A 1 80 ? -1.182 -8.743 -28.943 1.00 77.88 80 THR A C 1
ATOM 595 O O . THR A 1 80 ? -0.256 -8.164 -29.516 1.00 77.88 80 THR A O 1
ATOM 598 N N . TYR A 1 81 ? -2.166 -9.352 -29.605 1.00 78.12 81 TYR A N 1
ATOM 599 C CA . TYR A 1 81 ? -2.236 -9.431 -31.060 1.00 78.12 81 TYR A CA 1
ATOM 600 C C . TYR A 1 81 ? -3.565 -8.861 -31.548 1.00 78.12 81 TYR A C 1
ATOM 602 O O . TYR A 1 81 ? -4.562 -9.564 -31.575 1.00 78.12 81 TYR A O 1
ATOM 610 N N . GLY A 1 82 ? -3.556 -7.600 -31.981 1.00 73.75 82 GLY A N 1
ATOM 611 C CA . GLY A 1 82 ? -4.733 -6.923 -32.528 1.00 73.75 82 GLY A CA 1
ATOM 612 C C . GLY A 1 82 ? -5.164 -5.706 -31.709 1.00 73.75 82 GLY A C 1
ATOM 613 O O . GLY A 1 82 ? -4.831 -5.570 -30.535 1.00 73.75 82 GLY A O 1
ATOM 614 N N . GLU A 1 83 ? -5.911 -4.809 -32.353 1.00 67.62 83 GLU A N 1
ATOM 615 C CA . GLU A 1 83 ? -6.309 -3.497 -31.810 1.00 67.62 83 GLU A CA 1
ATOM 616 C C . GLU A 1 83 ? -7.238 -3.586 -30.582 1.00 67.62 83 GLU A C 1
ATOM 618 O O . GLU A 1 83 ? -7.318 -2.646 -29.798 1.00 67.62 83 GLU A O 1
ATOM 623 N N . GLN A 1 84 ? -7.946 -4.707 -30.396 1.00 66.50 84 GLN A N 1
ATOM 624 C CA . GLN A 1 84 ? -8.911 -4.889 -29.297 1.00 66.50 84 GLN A CA 1
ATOM 625 C C . GLN A 1 84 ? -8.316 -5.549 -28.049 1.00 66.50 84 GLN A C 1
ATOM 627 O O . GLN A 1 84 ? -8.929 -5.501 -26.986 1.00 66.50 84 GLN A O 1
ATOM 632 N N . ASP A 1 85 ? -7.120 -6.127 -28.155 1.00 69.38 85 ASP A N 1
ATOM 633 C CA . ASP A 1 85 ? -6.496 -6.884 -27.068 1.00 69.38 85 ASP A CA 1
ATOM 634 C C . ASP A 1 85 ? -5.518 -6.031 -26.247 1.00 69.38 85 ASP A C 1
ATOM 636 O O . ASP A 1 85 ? -4.795 -6.551 -25.402 1.00 69.38 85 ASP A O 1
ATOM 640 N N . TYR A 1 86 ? -5.457 -4.717 -26.487 1.00 70.38 86 TYR A N 1
ATOM 641 C CA . TYR A 1 86 ? -4.630 -3.792 -25.715 1.00 70.38 86 TYR A CA 1
ATOM 642 C C . TYR A 1 86 ? -5.464 -3.035 -24.665 1.00 70.38 86 TYR A C 1
ATOM 644 O O . TYR A 1 86 ? -6.494 -2.452 -25.006 1.00 70.38 86 TYR A O 1
ATOM 652 N N . PRO A 1 87 ? -5.011 -2.961 -23.399 1.00 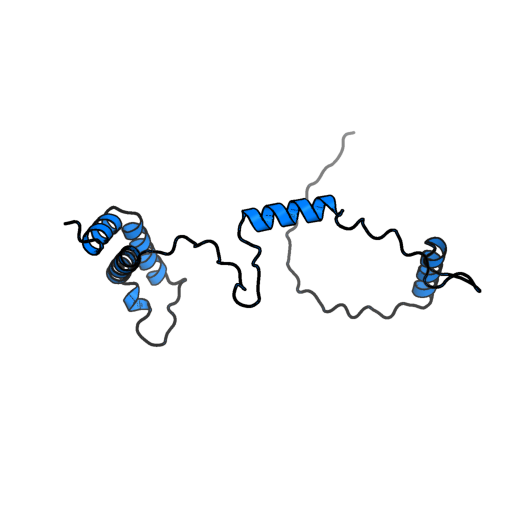69.62 87 PRO A N 1
ATOM 653 C CA . PRO A 1 87 ? -3.744 -3.478 -22.876 1.00 69.62 87 PRO A CA 1
ATOM 654 C C . PRO A 1 87 ? -3.774 -4.991 -22.585 1.00 69.62 87 PRO A C 1
ATOM 656 O O . PRO A 1 87 ? -4.849 -5.539 -22.339 1.00 69.62 87 PRO A O 1
ATOM 659 N N . PRO A 1 88 ? -2.600 -5.659 -22.535 1.00 69.56 88 PRO A N 1
ATOM 660 C CA . PRO A 1 88 ? -2.517 -7.058 -22.126 1.00 69.56 88 PRO A CA 1
ATOM 661 C C . PRO A 1 88 ? -3.217 -7.284 -20.786 1.00 69.56 88 PRO A C 1
ATOM 663 O O . PRO A 1 88 ? -3.133 -6.419 -19.902 1.00 69.56 88 PRO A O 1
ATOM 666 N N . PRO A 1 89 ? -3.897 -8.435 -20.611 1.00 69.19 89 PRO A N 1
ATOM 667 C CA . PRO A 1 89 ? -4.534 -8.773 -19.352 1.00 69.19 89 PRO A CA 1
ATOM 668 C C . PRO A 1 89 ? -3.486 -8.706 -18.246 1.00 69.19 89 PRO A C 1
ATOM 670 O O . PRO A 1 89 ? -2.519 -9.467 -18.218 1.00 69.19 89 PRO A O 1
ATOM 673 N N . GLN A 1 90 ? -3.676 -7.748 -17.343 1.00 67.62 90 GLN A N 1
ATOM 674 C CA . GLN A 1 90 ? -2.807 -7.576 -16.192 1.00 67.62 90 GLN A CA 1
ATOM 675 C C . GLN A 1 90 ? -2.837 -8.887 -15.394 1.00 67.62 90 GLN A C 1
ATOM 677 O O . GLN A 1 90 ? -3.931 -9.431 -15.177 1.00 67.62 90 GLN A O 1
ATOM 682 N N . PRO A 1 91 ? -1.683 -9.409 -14.939 1.00 64.50 91 PRO A N 1
ATOM 683 C CA . PRO A 1 91 ? -1.689 -10.526 -14.009 1.00 64.50 91 PRO A CA 1
ATOM 684 C C . PRO A 1 91 ? -2.600 -10.138 -12.845 1.00 64.50 91 PRO A C 1
ATOM 686 O O . PRO A 1 91 ? -2.425 -9.074 -12.247 1.00 64.50 91 PRO A O 1
ATOM 689 N N . ARG A 1 92 ? -3.629 -10.952 -12.572 1.00 62.19 92 ARG A N 1
ATOM 690 C CA . ARG A 1 92 ? -4.570 -10.676 -11.485 1.00 62.19 92 ARG A CA 1
ATOM 691 C C . ARG A 1 92 ? -3.761 -10.635 -10.195 1.00 62.19 92 ARG A C 1
ATOM 693 O O . ARG A 1 92 ? -3.410 -11.682 -9.657 1.00 62.19 92 ARG A O 1
ATOM 700 N N . ALA A 1 93 ? -3.477 -9.432 -9.694 1.00 64.19 93 ALA A N 1
ATOM 701 C CA . ALA A 1 93 ? -3.147 -9.264 -8.291 1.00 64.19 93 ALA A CA 1
ATOM 702 C C . ALA A 1 93 ? -4.237 -10.006 -7.513 1.00 64.19 93 ALA A C 1
ATOM 704 O O . ALA A 1 93 ? -5.407 -9.931 -7.901 1.00 64.19 93 ALA A O 1
ATOM 705 N N . THR A 1 94 ? -3.861 -10.773 -6.492 1.00 69.81 94 THR A N 1
ATOM 706 C CA . THR A 1 94 ? -4.809 -11.488 -5.636 1.00 69.81 94 THR A CA 1
ATOM 707 C C . THR A 1 94 ? -5.756 -10.466 -5.017 1.00 69.81 94 THR A C 1
ATOM 709 O O . THR A 1 94 ? -5.472 -9.832 -4.001 1.00 69.81 94 THR A O 1
ATOM 712 N N . SER A 1 95 ? -6.868 -10.220 -5.704 1.00 78.31 95 SER A N 1
ATOM 713 C CA . SER A 1 95 ? -7.862 -9.261 -5.278 1.00 78.31 95 SER A CA 1
ATOM 714 C C . SER A 1 95 ? -8.557 -9.852 -4.067 1.00 78.31 95 SER A C 1
ATOM 716 O O . SER A 1 95 ? -8.877 -11.042 -4.031 1.00 78.31 95 SER A O 1
ATOM 718 N N . ARG A 1 96 ? -8.756 -9.018 -3.045 1.00 88.94 96 ARG A N 1
ATOM 719 C CA . ARG A 1 96 ? -9.468 -9.441 -1.843 1.00 88.94 96 ARG A CA 1
ATOM 720 C C . ARG A 1 96 ? -10.855 -9.937 -2.232 1.00 88.94 96 ARG A C 1
ATOM 722 O O . ARG A 1 96 ? -11.561 -9.285 -3.006 1.00 88.94 96 ARG A O 1
ATOM 729 N N . THR A 1 97 ? -11.255 -11.079 -1.691 1.00 93.38 97 THR A N 1
ATOM 730 C CA . THR A 1 97 ? -12.605 -11.595 -1.915 1.00 93.38 97 THR A CA 1
ATOM 731 C C . THR A 1 97 ? -13.631 -10.685 -1.239 1.00 93.38 97 THR A C 1
ATOM 733 O O . THR A 1 97 ? -13.338 -9.969 -0.280 1.00 93.38 97 THR A O 1
ATOM 736 N N . ARG A 1 98 ? -14.888 -10.729 -1.694 1.00 94.31 98 ARG A N 1
ATOM 737 C CA . ARG A 1 98 ? -15.969 -9.960 -1.055 1.00 94.31 98 ARG A CA 1
ATOM 738 C C . ARG A 1 98 ? -16.134 -10.312 0.431 1.00 94.31 98 ARG A C 1
ATOM 740 O O . ARG A 1 98 ? -16.521 -9.446 1.212 1.00 94.31 98 ARG A O 1
ATOM 747 N N . ALA A 1 99 ? -15.890 -11.567 0.810 1.00 95.81 99 ALA A N 1
ATOM 748 C CA . ALA A 1 99 ? -15.955 -12.008 2.200 1.00 95.81 99 ALA A CA 1
ATOM 749 C C . ALA A 1 99 ? -14.815 -11.400 3.031 1.00 95.81 99 ALA A C 1
ATOM 751 O O . ALA A 1 99 ? -15.067 -10.849 4.097 1.00 95.81 99 ALA A O 1
ATOM 752 N N . GLU A 1 100 ? -13.589 -11.393 2.502 1.00 95.62 100 GLU A N 1
ATOM 753 C CA . GLU A 1 100 ? -12.436 -10.761 3.157 1.00 95.62 100 GLU A CA 1
ATOM 754 C C . GLU A 1 100 ? -12.640 -9.261 3.378 1.00 95.62 100 GLU A C 1
ATOM 756 O O . GLU A 1 100 ? -12.321 -8.759 4.454 1.00 95.62 100 GLU A O 1
ATOM 761 N N . VAL A 1 101 ? -13.199 -8.551 2.390 1.00 96.94 101 VAL A N 1
ATOM 762 C CA . VAL A 1 101 ? -13.493 -7.112 2.506 1.00 96.94 101 VAL A CA 1
ATOM 763 C C . VAL A 1 101 ? -14.544 -6.850 3.584 1.00 96.94 101 VAL A C 1
ATOM 765 O O . VAL A 1 101 ? -14.388 -5.932 4.386 1.00 96.94 101 VAL A O 1
ATOM 768 N N . ARG A 1 102 ? -15.610 -7.658 3.632 1.00 97.25 102 ARG A N 1
ATOM 769 C CA . ARG A 1 102 ? -16.645 -7.531 4.668 1.00 97.25 102 ARG A CA 1
ATOM 770 C C . ARG A 1 102 ? -16.098 -7.849 6.056 1.00 97.25 102 ARG A C 1
ATOM 772 O O . ARG A 1 102 ? -16.406 -7.123 6.998 1.00 97.25 102 ARG A O 1
ATOM 779 N N . ALA A 1 103 ? -15.237 -8.857 6.167 1.00 97.75 103 ALA A N 1
ATOM 780 C CA . ALA A 1 103 ? -14.575 -9.183 7.420 1.00 97.75 103 ALA A CA 1
ATOM 781 C C . ALA A 1 103 ? -13.664 -8.045 7.908 1.00 97.75 103 ALA A C 1
ATOM 783 O O . ALA A 1 103 ? -13.799 -7.613 9.054 1.00 97.75 103 ALA A O 1
ATOM 784 N N . ASP A 1 104 ? -12.813 -7.497 7.032 1.00 97.38 104 ASP A N 1
ATOM 785 C CA . ASP A 1 104 ? -11.974 -6.329 7.343 1.00 97.38 104 ASP A CA 1
ATOM 786 C C . ASP A 1 104 ? -12.844 -5.127 7.773 1.00 97.38 104 ASP A C 1
ATOM 788 O O . ASP A 1 104 ? -12.535 -4.466 8.766 1.00 97.38 104 ASP A O 1
ATOM 792 N N . LEU A 1 105 ? -13.972 -4.875 7.091 1.00 97.38 105 LEU A N 1
ATOM 793 C CA . LEU A 1 105 ? -14.889 -3.780 7.425 1.00 97.38 105 LEU A CA 1
ATOM 794 C C . LEU A 1 105 ? -15.516 -3.940 8.817 1.00 97.38 105 LEU A C 1
ATOM 796 O O . LEU A 1 105 ? -15.595 -2.969 9.567 1.00 97.38 105 LEU A O 1
ATOM 800 N N . VAL A 1 106 ? -15.956 -5.143 9.191 1.00 97.62 106 VAL A N 1
ATOM 801 C CA . VAL A 1 106 ? -16.523 -5.388 10.528 1.00 97.62 106 VAL A CA 1
ATOM 802 C C . VAL A 1 106 ? -15.484 -5.113 11.615 1.00 97.62 106 VAL A C 1
ATOM 804 O O . VAL A 1 106 ? -15.796 -4.451 12.607 1.00 97.62 106 VAL A O 1
ATOM 8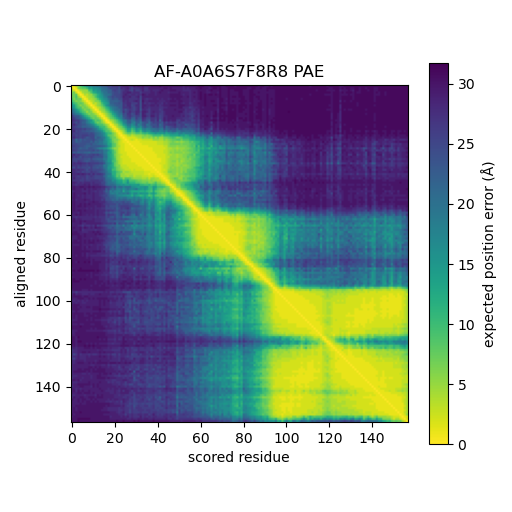07 N N . LEU A 1 107 ? -14.240 -5.555 11.419 1.00 97.88 107 LEU A N 1
ATOM 808 C CA . LEU A 1 107 ? -13.160 -5.288 12.369 1.00 97.88 107 LEU A CA 1
ATOM 809 C C . LEU A 1 107 ? -12.792 -3.802 12.430 1.00 97.88 107 LEU A C 1
ATOM 811 O O . LEU A 1 107 ? -12.568 -3.277 13.518 1.00 97.88 107 LEU A O 1
ATOM 815 N N . TRP A 1 108 ? -12.785 -3.107 11.292 1.00 96.88 108 TRP A N 1
ATOM 816 C CA . TRP A 1 108 ? -12.568 -1.660 11.219 1.00 96.88 108 TRP A CA 1
ATOM 817 C C . TRP A 1 108 ? -13.593 -0.884 12.054 1.00 96.88 108 TRP A C 1
ATOM 819 O O . TRP A 1 108 ? -13.236 -0.005 12.844 1.00 96.88 108 TRP A O 1
ATOM 829 N N . LYS A 1 109 ? -14.874 -1.252 11.931 1.00 96.12 109 LYS A N 1
ATOM 830 C CA . LYS A 1 109 ? -15.963 -0.670 12.727 1.00 96.12 109 LYS A CA 1
ATOM 831 C C . LYS A 1 109 ? -15.830 -1.016 14.207 1.00 96.12 109 LYS A C 1
ATOM 833 O O . LYS A 1 109 ? -15.939 -0.127 15.045 1.00 96.12 109 LYS A O 1
ATOM 838 N N . ARG A 1 110 ? -15.519 -2.276 14.538 1.00 96.81 110 ARG A N 1
ATOM 839 C CA . ARG A 1 110 ? -15.306 -2.730 15.925 1.00 96.81 110 ARG A CA 1
ATOM 840 C C . ARG A 1 110 ? -14.141 -2.005 16.606 1.00 96.81 110 ARG A C 1
ATOM 842 O O . ARG A 1 110 ? -14.244 -1.674 17.780 1.00 96.81 110 ARG A O 1
ATOM 849 N N . ALA A 1 111 ? -13.071 -1.708 15.870 1.00 96.31 111 ALA A N 1
ATOM 850 C CA . ALA A 1 111 ? -11.940 -0.918 16.359 1.00 96.31 111 ALA A CA 1
ATOM 851 C C . ALA A 1 111 ? -12.278 0.576 16.549 1.00 96.31 111 ALA A C 1
ATOM 853 O O . ALA A 1 111 ? -11.449 1.352 17.025 1.00 96.31 111 ALA A O 1
ATOM 854 N N . GLY A 1 112 ? -13.476 1.010 16.143 1.00 94.88 112 GLY A N 1
ATOM 855 C CA . GLY A 1 112 ? -13.903 2.403 16.178 1.00 94.88 112 GLY A CA 1
ATOM 856 C C . GLY A 1 112 ? -13.213 3.274 15.127 1.00 94.88 112 GLY A C 1
ATOM 857 O O . GLY A 1 112 ? -13.211 4.498 15.257 1.00 94.88 112 GLY A O 1
ATOM 858 N N . MET A 1 113 ? -12.593 2.693 14.098 1.00 94.81 113 MET A N 1
ATOM 859 C CA . MET A 1 113 ? -11.944 3.492 13.057 1.00 94.81 113 MET A CA 1
ATOM 860 C C . MET A 1 113 ? -12.970 4.298 12.247 1.00 94.81 113 MET A C 1
ATOM 862 O O . MET A 1 113 ? -12.667 5.410 11.835 1.00 94.81 113 MET A O 1
ATOM 866 N N . GLU A 1 114 ? -14.205 3.804 12.091 1.00 92.69 114 GLU A N 1
ATOM 867 C CA . GLU A 1 114 ? -15.296 4.513 11.394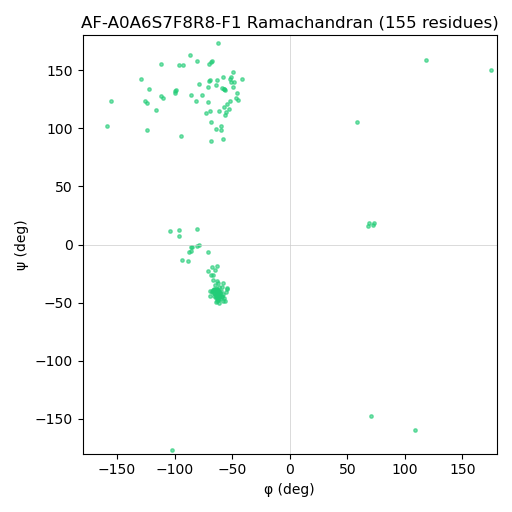 1.00 92.69 114 GLU A CA 1
ATOM 868 C C . GLU A 1 114 ? -15.627 5.878 12.027 1.00 92.69 114 GLU A C 1
ATOM 870 O O . GLU A 1 114 ? -15.863 6.845 11.308 1.00 92.69 114 GLU A O 1
ATOM 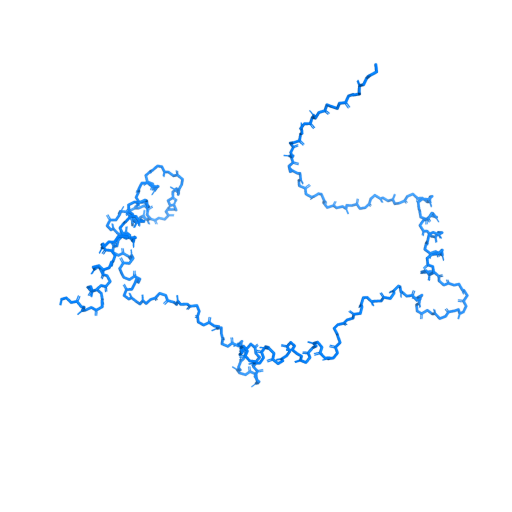875 N N . ASP A 1 115 ? -15.558 6.007 13.356 1.00 90.75 115 ASP A N 1
ATOM 876 C CA . ASP A 1 115 ? -15.846 7.281 14.030 1.00 90.75 115 ASP A CA 1
ATOM 877 C C . ASP A 1 115 ? -14.820 8.373 13.722 1.00 90.75 115 ASP A C 1
ATOM 879 O O . ASP A 1 115 ? -15.144 9.555 13.817 1.00 90.75 115 ASP A O 1
ATOM 883 N N . LEU A 1 116 ? -13.582 7.994 13.380 1.00 90.75 116 LEU A N 1
ATOM 884 C CA . LEU A 1 116 ? -12.522 8.946 13.040 1.00 90.75 116 LEU A CA 1
ATOM 885 C C . LEU A 1 116 ? -12.775 9.618 11.685 1.00 90.75 116 LEU A C 1
ATOM 887 O O . LEU A 1 116 ? -12.282 10.714 11.454 1.00 90.75 116 LEU A O 1
ATOM 891 N N . TYR A 1 117 ? -13.561 8.981 10.816 1.00 84.88 117 TYR A N 1
ATOM 892 C CA . TYR A 1 117 ? -13.884 9.461 9.471 1.00 84.88 117 TYR A CA 1
ATOM 893 C C . TYR A 1 117 ? -15.301 10.052 9.376 1.00 84.88 117 TYR A C 1
ATOM 895 O O . TYR A 1 117 ? -15.810 10.278 8.279 1.00 84.88 117 TYR A O 1
ATOM 903 N N . ARG A 1 118 ? -15.976 10.297 10.508 1.00 82.06 118 ARG A N 1
ATOM 904 C CA . ARG A 1 118 ? -17.328 10.869 10.514 1.00 82.06 118 ARG A CA 1
ATOM 905 C C . ARG A 1 118 ? -17.278 12.357 10.133 1.00 82.06 118 ARG A C 1
ATOM 907 O O . ARG A 1 118 ? -16.794 13.175 10.907 1.00 82.06 118 ARG A O 1
ATOM 914 N N . GLY A 1 119 ? -17.835 12.706 8.971 1.00 77.81 119 GLY A N 1
ATOM 915 C CA . GLY A 1 119 ? -17.920 14.083 8.459 1.00 77.81 119 GLY A CA 1
ATOM 916 C C . GLY A 1 119 ? -16.984 14.342 7.272 1.00 77.81 119 GLY A C 1
ATOM 917 O O . GLY A 1 119 ? -16.571 13.413 6.588 1.00 77.81 119 GLY A O 1
ATOM 918 N N . SER A 1 120 ? -16.663 15.612 7.008 1.00 65.25 120 SER A N 1
ATOM 919 C CA . SER A 1 120 ? -15.786 16.042 5.902 1.00 65.25 120 SER A CA 1
ATOM 920 C C . SER A 1 120 ? -14.322 16.252 6.316 1.00 65.25 120 SER A C 1
ATOM 922 O O . SER A 1 120 ? -13.554 16.857 5.571 1.00 65.25 120 SER A O 1
ATOM 924 N N . GLN A 1 121 ? -13.929 15.804 7.513 1.00 76.81 121 GLN A N 1
ATOM 925 C CA . GLN A 1 121 ? -12.568 15.962 8.026 1.00 76.81 121 GLN A CA 1
ATOM 926 C C . GLN A 1 121 ? -11.766 14.678 7.828 1.00 76.81 121 GLN A C 1
ATOM 928 O O . GLN A 1 121 ? -12.196 13.592 8.209 1.00 76.81 121 GLN A O 1
ATOM 933 N N . THR A 1 122 ? -10.571 14.814 7.258 1.00 81.81 122 THR A N 1
ATOM 934 C CA . THR A 1 122 ? -9.571 13.748 7.246 1.00 81.81 122 THR A CA 1
ATOM 935 C C . THR A 1 122 ? -9.020 13.566 8.663 1.00 81.81 122 THR A C 1
ATOM 937 O O . THR A 1 122 ? -8.497 14.538 9.216 1.00 81.81 122 THR A O 1
ATOM 940 N N . PRO A 1 123 ? -9.108 12.369 9.269 1.00 87.25 123 PRO A N 1
ATOM 941 C CA . PRO A 1 123 ? -8.556 12.157 10.599 1.00 87.25 123 PRO A CA 1
ATOM 942 C C . PRO A 1 123 ? -7.039 12.334 10.618 1.00 87.25 123 PRO A C 1
ATOM 944 O O . PRO A 1 123 ? -6.335 11.892 9.710 1.00 87.25 123 PRO A O 1
ATOM 947 N N . ASP A 1 124 ? -6.534 12.937 11.693 1.00 90.94 124 ASP A N 1
ATOM 948 C CA . ASP A 1 124 ? -5.100 13.009 11.956 1.00 90.94 124 ASP A CA 1
ATOM 949 C C . ASP A 1 124 ? -4.553 11.611 12.281 1.00 90.94 124 ASP A C 1
ATOM 951 O O . ASP A 1 124 ? -4.748 11.069 13.378 1.00 90.94 124 ASP A O 1
ATOM 955 N N . VAL A 1 125 ? -3.846 11.041 11.307 1.00 92.38 125 VAL A N 1
ATOM 956 C CA . VAL A 1 125 ? -3.230 9.711 11.375 1.00 92.38 125 VAL A CA 1
ATOM 957 C C . VAL A 1 125 ? -2.083 9.623 12.387 1.00 92.38 125 VAL A C 1
ATOM 959 O O . VAL A 1 125 ? -1.737 8.525 12.827 1.00 92.38 125 VAL A O 1
ATOM 962 N N . PHE A 1 126 ? -1.498 10.755 12.793 1.00 94.44 126 PHE A N 1
ATOM 963 C CA . PHE A 1 126 ? -0.421 10.794 13.785 1.00 94.44 126 PHE A CA 1
ATOM 964 C C . PHE A 1 126 ? -0.937 10.896 15.221 1.00 94.44 126 PHE A C 1
ATOM 966 O O . PHE A 1 126 ? -0.179 10.639 16.164 1.00 94.44 126 PHE A O 1
ATOM 973 N N . SER A 1 127 ? -2.220 11.219 15.401 1.00 94.25 127 SER A N 1
ATOM 974 C CA . SER A 1 127 ? -2.835 11.332 16.718 1.00 94.25 127 SER A CA 1
ATOM 975 C C . SER A 1 127 ? -2.716 10.028 17.519 1.00 94.25 127 SER A C 1
ATOM 977 O O . SER A 1 127 ? -2.827 8.915 16.992 1.00 94.25 127 SER A O 1
ATOM 979 N N . LEU A 1 128 ? -2.533 10.154 18.839 1.00 95.94 128 LEU A N 1
ATOM 980 C CA . LEU A 1 128 ? -2.499 8.998 19.743 1.00 95.94 128 LEU A CA 1
ATOM 981 C C . LEU A 1 128 ? -3.775 8.151 19.607 1.00 95.94 128 LEU A C 1
ATOM 983 O O . LEU A 1 128 ? -3.697 6.926 19.543 1.00 95.94 128 LEU A O 1
ATOM 987 N N . LYS A 1 129 ? -4.929 8.817 19.485 1.00 94.50 129 LYS A N 1
ATOM 988 C CA . LYS A 1 129 ? -6.239 8.184 19.312 1.00 94.50 129 LYS A CA 1
ATOM 989 C C . LYS A 1 129 ? -6.309 7.335 18.038 1.00 94.50 129 LYS A C 1
ATOM 991 O O . LYS A 1 129 ? -6.772 6.198 18.114 1.00 94.50 129 LYS A O 1
ATOM 996 N N . TYR A 1 130 ? -5.850 7.851 16.891 1.00 95.75 130 TYR A N 1
ATOM 997 C CA . TYR A 1 130 ? -5.815 7.082 15.641 1.00 95.75 130 TYR A CA 1
ATOM 998 C C . TYR A 1 130 ? -4.923 5.853 15.789 1.00 95.75 130 TYR A C 1
ATOM 1000 O O . TYR A 1 130 ? -5.364 4.739 15.516 1.00 95.75 130 TYR A O 1
ATOM 1008 N N . ARG A 1 131 ? -3.691 6.033 16.287 1.00 96.75 131 ARG A N 1
ATOM 1009 C CA . ARG A 1 131 ? -2.732 4.928 16.439 1.00 96.75 131 ARG A CA 1
ATOM 1010 C C . ARG A 1 131 ? -3.251 3.820 17.350 1.00 96.75 131 ARG A C 1
ATOM 1012 O O . ARG A 1 131 ? -3.073 2.654 17.021 1.00 96.75 131 ARG A O 1
ATOM 1019 N N . GLN A 1 132 ? -3.918 4.166 18.452 1.00 97.06 132 GLN A N 1
ATOM 1020 C CA . GLN A 1 132 ? -4.523 3.185 19.359 1.00 97.06 132 GLN A CA 1
ATOM 1021 C C . GLN A 1 132 ? -5.636 2.380 18.675 1.00 97.06 132 GLN A C 1
ATOM 1023 O O . GLN A 1 132 ? -5.607 1.152 18.703 1.00 97.06 132 GLN A O 1
ATOM 1028 N N . ARG A 1 133 ? -6.588 3.047 18.005 1.00 97.38 133 ARG A N 1
ATOM 1029 C CA . ARG A 1 133 ? -7.680 2.358 17.290 1.00 97.38 133 ARG A CA 1
ATOM 1030 C C . ARG A 1 133 ? -7.162 1.522 16.122 1.00 97.38 133 ARG A C 1
ATOM 1032 O O . ARG A 1 133 ? -7.602 0.393 15.920 1.00 97.38 133 ARG A O 1
ATOM 1039 N N . TYR A 1 134 ? -6.178 2.036 15.391 1.00 96.94 134 TYR A N 1
ATOM 1040 C CA . TYR A 1 134 ? -5.547 1.302 14.303 1.00 96.94 134 TYR A CA 1
ATOM 1041 C C . TYR A 1 134 ? -4.779 0.074 14.811 1.00 96.94 134 TYR A C 1
ATOM 1043 O O . TYR A 1 134 ? -4.866 -0.988 14.201 1.00 96.94 134 TYR A O 1
ATOM 1051 N N . ALA A 1 135 ? -4.084 0.176 15.948 1.00 97.62 135 ALA A N 1
ATOM 1052 C CA . ALA A 1 135 ? -3.415 -0.965 16.570 1.00 97.62 135 ALA A CA 1
ATOM 1053 C C . ALA A 1 135 ? -4.412 -2.065 16.975 1.00 97.62 135 ALA A C 1
ATOM 1055 O O . ALA A 1 135 ? -4.150 -3.239 16.716 1.00 97.62 135 ALA A O 1
ATOM 1056 N N . GLU A 1 136 ? -5.577 -1.702 17.523 1.00 97.81 136 GLU A N 1
ATOM 1057 C CA . GLU A 1 136 ? -6.652 -2.664 17.808 1.00 97.81 136 GLU A CA 1
ATOM 1058 C C . GLU A 1 136 ? -7.193 -3.330 16.539 1.00 97.81 136 GLU A C 1
ATOM 1060 O O . GLU A 1 136 ? -7.346 -4.552 16.498 1.00 97.81 136 GLU A O 1
ATOM 1065 N N . TYR A 1 137 ? -7.431 -2.556 15.475 1.00 97.75 137 TYR A N 1
ATOM 1066 C CA . TYR A 1 137 ? -7.809 -3.110 14.173 1.00 97.75 137 TYR A CA 1
ATOM 1067 C C . TYR A 1 137 ? -6.775 -4.129 13.676 1.00 97.75 137 TYR A C 1
ATOM 1069 O O . TYR A 1 137 ? -7.143 -5.242 13.304 1.00 97.75 137 TYR A O 1
ATOM 1077 N N . VAL A 1 138 ? -5.484 -3.784 13.719 1.00 98.00 138 VAL A N 1
ATOM 1078 C CA . VAL A 1 138 ? -4.398 -4.679 13.297 1.00 98.00 138 VAL A CA 1
ATOM 1079 C C . VAL A 1 138 ? -4.363 -5.942 14.157 1.00 98.00 138 VAL A C 1
ATOM 1081 O O . VAL A 1 138 ? -4.283 -7.031 13.596 1.00 98.00 138 VAL A O 1
ATOM 1084 N N . ARG A 1 139 ? -4.496 -5.827 15.486 1.00 97.50 139 ARG A N 1
ATOM 1085 C CA . ARG A 1 139 ? -4.535 -6.971 16.413 1.00 97.50 139 ARG A CA 1
ATOM 1086 C C . ARG A 1 139 ? -5.680 -7.933 16.089 1.00 97.50 139 ARG A C 1
ATOM 1088 O O . ARG A 1 139 ? -5.483 -9.145 16.080 1.00 97.50 139 ARG A O 1
ATOM 1095 N N . MET A 1 140 ? -6.881 -7.411 15.834 1.00 97.38 140 MET A N 1
ATOM 1096 C CA . MET A 1 140 ? -8.035 -8.247 15.487 1.00 97.38 140 MET A CA 1
ATOM 1097 C C . MET A 1 140 ? -7.876 -8.884 14.105 1.00 97.38 140 MET A C 1
ATOM 1099 O O . MET A 1 140 ? -8.208 -10.057 13.928 1.00 97.38 140 MET A O 1
ATOM 1103 N N . ARG A 1 141 ? -7.339 -8.128 13.139 1.00 97.06 141 ARG A N 1
ATOM 1104 C CA . ARG A 1 141 ? -7.121 -8.584 11.762 1.00 97.06 141 ARG A CA 1
ATOM 1105 C C . ARG A 1 141 ? -6.102 -9.720 11.670 1.00 97.06 141 ARG A C 1
ATOM 1107 O O . ARG A 1 141 ? -6.246 -10.596 10.826 1.00 97.06 141 ARG A O 1
ATOM 1114 N N . THR A 1 142 ? -5.077 -9.709 12.518 1.00 96.44 142 THR A N 1
ATOM 1115 C CA . THR A 1 142 ? -4.050 -10.764 12.561 1.00 96.44 142 THR A CA 1
ATOM 1116 C C . THR A 1 142 ? -4.419 -11.937 13.472 1.00 96.44 142 THR A C 1
ATOM 1118 O O . THR A 1 142 ? -3.693 -12.928 13.505 1.00 96.44 142 THR A O 1
ATOM 1121 N N . GLY A 1 143 ? -5.527 -11.846 14.213 1.00 95.12 143 GLY A N 1
ATOM 1122 C CA . GLY A 1 143 ? -5.958 -12.860 15.173 1.00 95.12 143 GLY A CA 1
ATOM 1123 C C . GLY A 1 143 ? -7.086 -13.772 14.681 1.00 95.12 143 GLY A C 1
ATOM 1124 O O . GLY A 1 143 ? -7.605 -13.654 13.572 1.00 95.12 143 GLY A O 1
ATOM 1125 N N . ALA A 1 144 ? -7.540 -14.657 15.575 1.00 95.94 144 ALA A N 1
ATOM 1126 C CA . ALA A 1 144 ? -8.666 -15.567 15.328 1.00 95.94 144 ALA A CA 1
ATOM 1127 C C . ALA A 1 144 ? -10.003 -14.840 15.083 1.00 95.94 144 ALA A C 1
ATOM 1129 O O . ALA A 1 144 ? -10.946 -15.423 14.553 1.00 95.94 144 ALA A O 1
ATOM 1130 N N . GLU A 1 145 ? -10.105 -13.567 15.475 1.00 95.50 145 GLU A N 1
ATOM 1131 C CA . GLU A 1 145 ? -11.289 -12.747 15.220 1.00 95.50 145 GLU A CA 1
ATOM 1132 C C . GLU A 1 145 ? -11.546 -12.550 13.724 1.00 95.50 145 GLU A C 1
ATOM 1134 O O . GLU A 1 145 ? -12.695 -12.671 13.298 1.00 95.50 145 GLU A O 1
ATOM 1139 N N . TYR A 1 146 ? -10.496 -12.324 12.929 1.00 97.06 146 TYR A N 1
ATOM 1140 C CA . TYR A 1 146 ? -10.622 -12.210 11.479 1.00 97.06 146 TYR A CA 1
ATOM 1141 C C . TYR A 1 146 ? -11.091 -13.512 10.845 1.00 97.06 146 TYR A C 1
ATOM 1143 O O . TYR A 1 146 ? -12.032 -13.494 10.057 1.00 97.06 146 TYR A O 1
ATOM 1151 N N . GLN A 1 147 ? -10.493 -14.641 11.235 1.00 95.56 147 GLN A N 1
ATOM 1152 C CA . GLN A 1 147 ? -10.855 -15.941 10.676 1.00 95.56 147 GLN A CA 1
ATOM 1153 C C . GLN A 1 147 ? -12.316 -16.290 10.971 1.00 95.56 147 GLN A C 1
ATOM 1155 O O . GLN A 1 147 ? -13.053 -16.652 10.061 1.00 95.56 147 GLN A O 1
ATOM 1160 N N . ARG A 1 148 ? -12.773 -16.071 12.212 1.00 95.56 148 ARG A N 1
ATOM 1161 C CA . ARG A 1 148 ? -14.186 -16.261 12.569 1.00 95.56 148 ARG A CA 1
ATOM 1162 C C . ARG A 1 148 ? -15.110 -15.382 11.735 1.00 95.56 148 ARG A C 1
ATOM 1164 O O . ARG A 1 148 ? -16.141 -15.854 11.268 1.00 95.56 148 ARG A O 1
ATOM 1171 N N . GLN A 1 149 ? -14.757 -14.110 11.543 1.00 96.56 149 GLN A N 1
ATOM 1172 C CA . GLN A 1 149 ? -15.570 -13.219 10.720 1.00 96.56 149 GLN A CA 1
ATOM 1173 C C . GLN A 1 149 ? -15.578 -13.663 9.254 1.00 96.56 149 GLN A C 1
ATOM 1175 O O . GLN A 1 149 ? -16.623 -13.633 8.610 1.00 96.56 149 GLN A O 1
ATOM 1180 N N . LEU A 1 150 ? -14.439 -14.115 8.736 1.00 96.69 150 LEU A N 1
ATOM 1181 C CA . LEU A 1 150 ? -14.319 -14.632 7.382 1.00 96.69 150 LEU A CA 1
ATOM 1182 C C . LEU A 1 150 ? -15.176 -15.890 7.179 1.00 96.69 150 LEU A C 1
ATOM 1184 O O . LEU A 1 150 ? -15.840 -16.007 6.153 1.00 96.69 150 LEU A O 1
ATOM 1188 N N . ASP A 1 151 ? -15.217 -16.799 8.152 1.00 96.25 151 ASP A N 1
ATOM 1189 C CA . ASP A 1 151 ? -16.059 -17.998 8.105 1.00 96.25 151 ASP A CA 1
ATOM 1190 C C . ASP A 1 151 ? -17.553 -17.635 8.116 1.00 96.25 151 ASP A C 1
ATOM 1192 O O . ASP A 1 151 ? -18.314 -18.133 7.281 1.00 96.25 151 ASP A O 1
ATOM 1196 N N . ILE A 1 152 ? -17.954 -16.667 8.954 1.00 95.31 152 ILE A N 1
ATOM 1197 C CA . ILE A 1 152 ? -19.318 -16.115 8.971 1.00 95.31 152 ILE A CA 1
ATOM 1198 C C . ILE A 1 152 ? -19.695 -15.529 7.603 1.00 95.31 152 ILE A C 1
ATOM 1200 O O . ILE A 1 152 ? -20.768 -15.841 7.086 1.00 95.31 152 ILE A O 1
ATOM 1204 N N . GLU A 1 153 ? -18.831 -14.703 7.006 1.00 95.38 153 GLU A N 1
ATOM 1205 C CA . GLU A 1 153 ? -19.086 -14.079 5.697 1.00 95.38 153 GLU A CA 1
ATOM 1206 C C . GLU A 1 153 ? -19.091 -15.089 4.542 1.00 95.38 153 GLU A C 1
ATOM 1208 O O . GLU A 1 153 ? -19.752 -14.861 3.525 1.00 95.38 153 GLU A O 1
ATOM 1213 N N . ASN A 1 154 ? -18.384 -16.210 4.700 1.00 94.31 154 ASN A N 1
ATOM 1214 C CA . ASN A 1 154 ? -18.385 -17.330 3.762 1.00 94.31 154 ASN A CA 1
ATOM 1215 C C . ASN A 1 154 ? -19.542 -18.319 3.992 1.00 94.31 154 ASN A C 1
ATOM 1217 O O . ASN A 1 154 ? -19.663 -19.283 3.239 1.00 94.31 154 ASN A O 1
ATOM 1221 N N . GLY A 1 155 ? -20.385 -18.108 5.011 1.00 90.62 155 GLY A N 1
ATOM 1222 C CA . GLY A 1 155 ? -21.505 -18.998 5.333 1.00 90.62 155 GLY A CA 1
ATOM 1223 C C . GLY A 1 155 ? -21.092 -20.330 5.968 1.00 90.62 155 GLY A C 1
ATOM 1224 O O . GLY A 1 155 ? -21.880 -21.271 5.970 1.00 90.62 155 GLY A O 1
ATOM 1225 N N . ARG A 1 156 ? -19.871 -20.421 6.504 1.00 79.50 156 ARG A N 1
ATOM 1226 C CA . ARG A 1 156 ? -19.357 -21.579 7.243 1.00 79.50 156 ARG A CA 1
ATOM 1227 C C . ARG A 1 156 ? -19.610 -21.322 8.730 1.00 79.50 156 ARG A C 1
ATOM 1229 O O . ARG A 1 156 ? -18.844 -20.603 9.366 1.00 79.50 156 ARG A O 1
ATOM 1236 N N . ARG A 1 157 ? -20.737 -21.806 9.251 1.00 63.59 157 ARG A N 1
ATOM 1237 C CA . ARG A 1 157 ? -21.105 -21.723 10.673 1.00 63.59 157 ARG A CA 1
ATOM 1238 C C . ARG A 1 157 ? -21.150 -23.107 11.289 1.00 63.59 157 ARG A C 1
ATOM 1240 O O . ARG A 1 157 ? -21.583 -24.029 10.565 1.00 63.59 157 ARG A O 1
#

Sequence (157 aa):
MNRLTLLILAVSVAAAAPAVQAEPKTREQVRLELEQAKNAGLVTYGEQDYPPAIAPVRPGKTRAQVADELQRAKAAGLVTYGEQDYPPPQPRATSRTRAEVRADLVLWKRAGMEDLYRGSQTPDVFSLKYRQRYAEYVRMRTGAEYQRQLDIENGRR